Protein AF-A0A1X7UBJ4-F1 (afdb_monomer)

Sequence (99 aa):
RDSICINDVENSLKSCNKIYYLKQNEKEVRVNDYNPLLLKLWRANMDLQYIAERSISLTEYVTGYVTKAEKSHAQDLWDEVSSCDNIYSRLWKIGQKLL

Mean predicted aligned error: 11.08 Å

Solvent-accessible surface area (backbone atoms only — not comparable to full-atom values): 6297 Å² total; per-residue (Å²): 140,82,61,71,48,71,49,62,56,70,62,16,61,77,67,76,45,76,44,59,46,75,76,74,53,90,91,38,80,86,56,59,54,70,54,72,68,56,38,68,73,70,70,56,92,45,88,59,81,90,78,92,71,85,62,57,68,55,50,50,49,53,50,49,60,74,41,41,66,57,51,62,68,45,42,66,55,51,53,51,68,67,44,92,63,56,70,66,63,42,53,52,55,53,51,66,74,76,108

Foldseek 3Di:
DDDKAADDPVVCVVVVHARIDDDDDPVCPPAADDDPVVCVVVVDGDHDHDDPDPDPVVVCVVCCVVCVVVCVVCVVLVVLVVDPDDPVVSVVVNVVVVD

Radius of gyration: 20.54 Å; Cα contacts (8 Å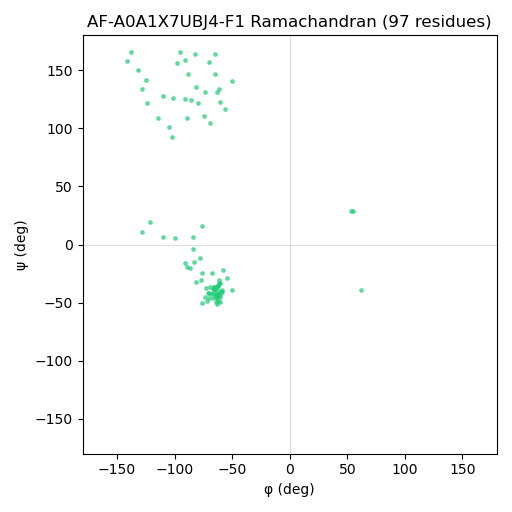, |Δi|>4): 57; chains: 1; bounding box: 53×33×40 Å

pLDDT: mean 79.81, std 7.19, range [53.84, 94.75]

Structure (mmCIF, N/CA/C/O backbone):
data_AF-A0A1X7UBJ4-F1
#
_entry.id   AF-A0A1X7UBJ4-F1
#
loop_
_atom_site.group_PDB
_atom_site.id
_atom_site.type_symbol
_atom_site.label_atom_id
_atom_site.label_alt_id
_atom_site.label_comp_id
_atom_site.label_asym_id
_atom_site.label_entity_i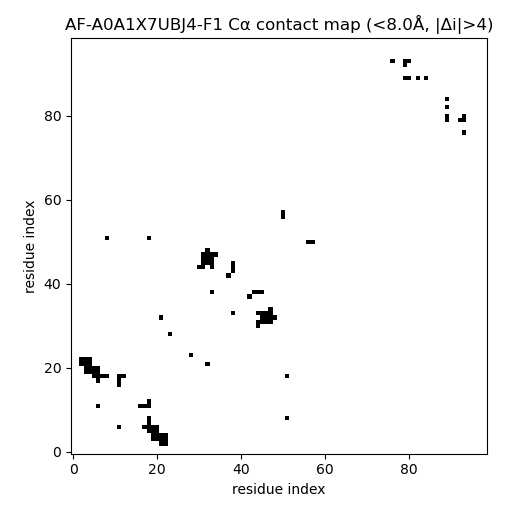d
_atom_site.label_seq_id
_atom_site.pdbx_PDB_ins_code
_atom_site.Cartn_x
_atom_site.Cartn_y
_atom_site.Cartn_z
_atom_site.occupancy
_atom_site.B_iso_or_equiv
_atom_site.auth_seq_id
_atom_site.auth_comp_id
_atom_site.auth_asym_id
_atom_site.auth_atom_id
_atom_site.pdbx_PDB_model_num
ATOM 1 N N . ARG A 1 1 ? -19.813 -0.329 16.170 1.00 53.84 1 ARG A N 1
ATOM 2 C CA . ARG A 1 1 ? -18.344 -0.150 16.013 1.00 53.84 1 ARG A CA 1
ATOM 3 C C . ARG A 1 1 ? -18.167 0.957 14.978 1.00 53.84 1 ARG A C 1
ATOM 5 O O . ARG A 1 1 ? -17.916 0.654 13.823 1.00 53.84 1 ARG A O 1
ATOM 12 N N . ASP A 1 2 ? -18.416 2.216 1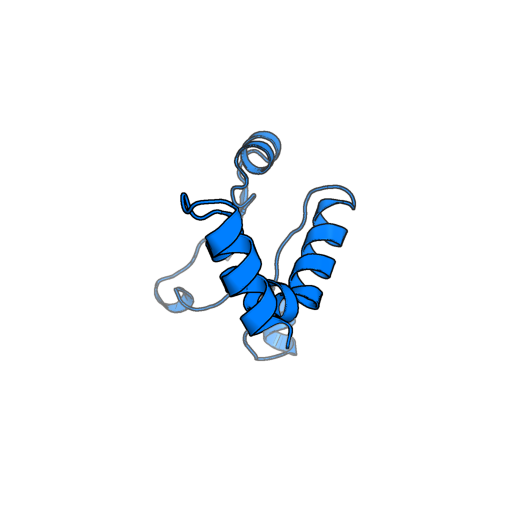5.350 1.00 55.09 2 ASP A N 1
ATOM 13 C CA . ASP A 1 2 ? -18.968 3.160 14.354 1.00 55.09 2 ASP A CA 1
ATOM 14 C C . ASP A 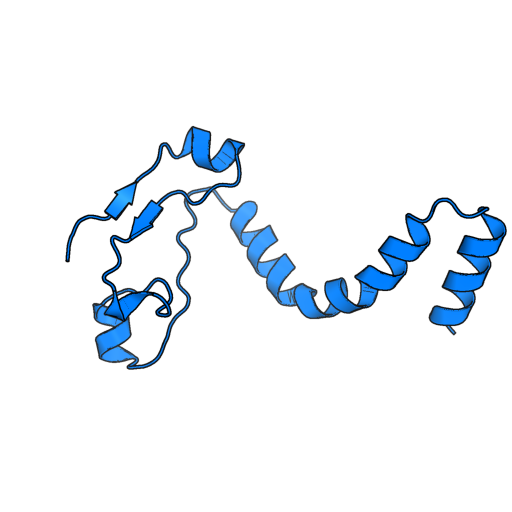1 2 ? -18.206 4.483 14.224 1.00 55.09 2 ASP A C 1
ATOM 16 O O . ASP A 1 2 ? -18.678 5.396 13.559 1.00 55.09 2 ASP A O 1
ATOM 20 N N . SER A 1 3 ? -17.018 4.614 14.817 1.00 66.06 3 SER A N 1
ATOM 21 C CA . SER A 1 3 ? -16.215 5.830 14.657 1.00 66.06 3 SER A CA 1
ATOM 22 C C . SER A 1 3 ? -15.088 5.598 13.651 1.00 66.06 3 SER A C 1
ATOM 24 O O . SER A 1 3 ? -14.012 5.120 14.020 1.00 66.06 3 SER A O 1
ATOM 26 N N . ILE A 1 4 ? -15.357 5.921 12.385 1.00 78.94 4 ILE A N 1
ATOM 27 C CA . ILE A 1 4 ? -14.317 6.185 11.386 1.00 78.94 4 ILE A CA 1
ATOM 28 C C . ILE A 1 4 ? -13.839 7.614 11.628 1.00 78.94 4 ILE A C 1
ATOM 30 O O . ILE A 1 4 ? -14.638 8.549 11.587 1.00 78.94 4 ILE A O 1
ATOM 34 N N . CYS A 1 5 ? -12.549 7.786 11.893 1.00 82.56 5 CYS A N 1
ATOM 35 C CA . CYS A 1 5 ? -11.947 9.109 11.983 1.00 82.56 5 CYS A CA 1
ATOM 36 C C . CYS A 1 5 ? -11.476 9.497 10.583 1.00 82.56 5 CYS A C 1
ATOM 38 O O . CYS A 1 5 ? -10.538 8.892 10.066 1.00 82.56 5 CYS A O 1
ATOM 40 N N . ILE A 1 6 ? -12.155 10.457 9.957 1.00 81.75 6 ILE A N 1
ATOM 41 C CA . ILE A 1 6 ? -11.779 10.982 8.642 1.00 81.75 6 ILE A CA 1
ATOM 42 C C . ILE A 1 6 ? -10.851 12.174 8.863 1.00 81.75 6 ILE A C 1
ATOM 44 O O . ILE A 1 6 ? -11.203 13.107 9.584 1.00 81.75 6 ILE A O 1
ATOM 48 N N . ASN A 1 7 ? -9.669 12.130 8.256 1.00 80.31 7 ASN A N 1
ATOM 49 C CA . ASN A 1 7 ? -8.766 13.273 8.208 1.00 80.31 7 ASN A CA 1
ATOM 50 C C . ASN A 1 7 ? -9.184 14.214 7.080 1.00 80.31 7 ASN A C 1
ATOM 52 O O . ASN A 1 7 ? -9.900 13.827 6.157 1.00 80.31 7 ASN A O 1
ATOM 56 N N . ASP A 1 8 ? -8.682 15.444 7.119 1.00 83.25 8 ASP A N 1
ATOM 57 C CA . ASP A 1 8 ? -8.805 16.352 5.985 1.00 83.25 8 ASP A CA 1
ATOM 58 C C . ASP A 1 8 ? -8.205 15.692 4.732 1.00 83.25 8 ASP A C 1
ATOM 60 O O . ASP A 1 8 ? -7.015 15.356 4.693 1.00 83.25 8 ASP A O 1
ATOM 64 N N . VAL A 1 9 ? -9.058 15.452 3.734 1.00 77.12 9 VAL A N 1
ATOM 65 C CA . VAL A 1 9 ? -8.712 14.711 2.518 1.00 77.12 9 VAL A CA 1
ATOM 66 C C . VAL A 1 9 ? -7.628 15.446 1.742 1.00 77.12 9 VAL A C 1
ATOM 68 O O . VAL A 1 9 ? -6.676 14.820 1.287 1.00 77.12 9 VAL A O 1
ATOM 71 N N . GLU A 1 10 ? -7.727 16.770 1.627 1.00 77.75 10 GLU A N 1
ATOM 72 C CA . GLU A 1 10 ? -6.799 17.565 0.827 1.00 77.75 10 GLU A CA 1
ATOM 73 C C . GLU A 1 10 ? -5.404 17.579 1.462 1.00 77.75 10 GLU A C 1
ATOM 75 O O . GLU A 1 10 ? -4.396 17.373 0.782 1.00 77.75 10 GLU A O 1
ATOM 80 N N . ASN A 1 11 ? -5.341 17.737 2.785 1.00 80.88 11 ASN A N 1
ATO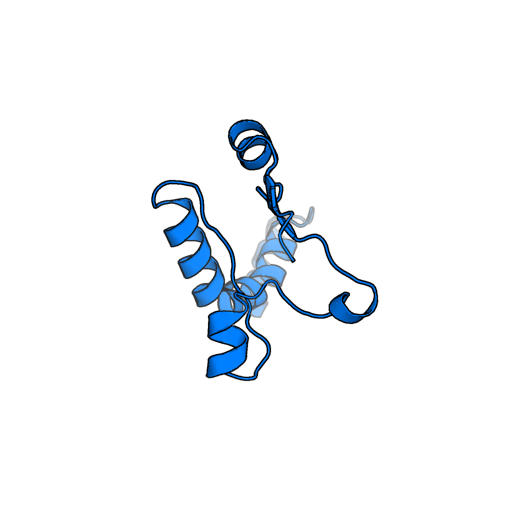M 81 C CA . ASN A 1 11 ? -4.077 17.686 3.519 1.00 80.88 11 ASN A CA 1
ATOM 82 C C . ASN A 1 11 ? -3.477 16.274 3.546 1.00 80.88 11 ASN A C 1
ATOM 84 O O . ASN A 1 11 ? -2.257 16.119 3.443 1.00 80.88 11 ASN A O 1
ATOM 88 N N . SER A 1 12 ? -4.314 15.240 3.644 1.00 78.62 12 SER A N 1
ATOM 89 C CA . SER A 1 12 ? -3.863 13.842 3.624 1.00 78.62 12 SER A CA 1
ATOM 90 C C . SER A 1 12 ? -3.277 13.465 2.267 1.00 78.62 12 SER A C 1
ATOM 92 O O . SER A 1 12 ? -2.212 12.856 2.218 1.00 78.62 12 SER A O 1
ATOM 94 N N . LEU A 1 13 ? -3.910 13.897 1.171 1.00 74.69 13 LEU A N 1
ATOM 95 C CA . LEU A 1 13 ? -3.404 13.686 -0.186 1.00 74.69 13 LEU A CA 1
ATOM 96 C C . LEU A 1 13 ? -2.074 14.419 -0.415 1.00 74.69 13 LEU A C 1
ATOM 98 O O . LEU A 1 13 ? -1.125 13.810 -0.896 1.00 74.69 13 LEU A O 1
ATOM 102 N N . LYS A 1 14 ? -1.955 15.687 0.010 1.00 78.56 14 LYS A N 1
ATOM 103 C CA . LYS A 1 14 ? -0.697 16.459 -0.100 1.00 78.56 14 LYS A CA 1
ATOM 104 C C . LYS A 1 14 ? 0.467 15.843 0.676 1.00 78.56 14 LYS A C 1
ATOM 106 O O . LYS A 1 14 ? 1.616 15.990 0.275 1.00 78.56 14 LYS A O 1
ATOM 111 N N . SER A 1 15 ? 0.178 15.198 1.802 1.00 79.00 15 SER A N 1
ATOM 112 C CA . SER A 1 15 ? 1.188 14.610 2.689 1.00 79.00 15 SER A CA 1
ATOM 113 C C . SER A 1 15 ? 1.368 13.101 2.505 1.00 79.00 15 SER A C 1
ATOM 115 O O . SER A 1 15 ? 2.113 12.489 3.267 1.00 79.00 15 SER A O 1
ATOM 117 N N . CYS A 1 16 ? 0.698 12.497 1.515 1.00 70.56 16 CYS A N 1
ATOM 118 C CA . CYS A 1 16 ? 0.670 11.047 1.289 1.00 70.56 16 CYS A CA 1
ATOM 119 C C . CYS A 1 16 ? 0.263 10.232 2.535 1.00 70.56 16 CYS A C 1
ATOM 121 O O . CYS A 1 16 ? 0.674 9.084 2.709 1.00 70.56 16 CYS A O 1
ATOM 123 N N . ASN A 1 17 ? -0.547 10.821 3.415 1.00 77.75 17 ASN A N 1
ATOM 124 C CA . ASN A 1 17 ? -1.023 10.196 4.642 1.00 77.75 17 ASN A CA 1
ATOM 125 C C . ASN A 1 17 ? -2.358 9.471 4.425 1.00 77.75 17 ASN A C 1
ATOM 127 O O . ASN A 1 17 ? -3.121 9.775 3.505 1.00 77.75 17 ASN A O 1
ATOM 131 N N . LYS A 1 18 ? -2.678 8.513 5.308 1.00 76.75 18 LYS A N 1
ATOM 132 C CA . LYS A 1 18 ? -3.982 7.834 5.282 1.00 76.75 18 LYS A CA 1
ATOM 133 C C . LYS A 1 18 ? -5.121 8.836 5.500 1.00 76.75 18 LYS A C 1
ATOM 135 O O . LYS A 1 18 ? -5.101 9.638 6.432 1.00 76.75 18 LYS A O 1
ATOM 140 N N . ILE A 1 19 ? -6.149 8.724 4.663 1.00 84.06 19 ILE A N 1
ATOM 141 C CA . ILE A 1 19 ? -7.322 9.615 4.645 1.00 84.06 19 ILE A CA 1
ATOM 142 C C . ILE A 1 19 ? -8.288 9.302 5.796 1.00 84.06 19 ILE A C 1
ATOM 144 O O . ILE A 1 19 ? -9.037 10.165 6.247 1.00 84.06 19 ILE A O 1
ATOM 148 N N . TYR A 1 20 ? -8.265 8.070 6.300 1.00 84.31 20 TYR A N 1
ATOM 149 C CA . TYR A 1 20 ? -9.087 7.651 7.424 1.00 84.31 20 TYR A CA 1
ATOM 150 C C . TYR A 1 20 ? -8.315 6.714 8.346 1.00 84.31 20 TYR A C 1
ATOM 152 O O . TYR A 1 20 ? -7.369 6.037 7.936 1.00 84.31 20 TYR A O 1
ATOM 160 N N . TYR A 1 21 ? -8.784 6.643 9.586 1.00 82.12 21 TYR A N 1
ATOM 161 C CA . TYR A 1 21 ? -8.367 5.649 10.559 1.00 82.12 21 TYR A CA 1
ATOM 162 C C . TYR A 1 21 ? -9.594 4.965 11.154 1.00 82.12 21 TYR A C 1
ATOM 164 O O . TYR A 1 21 ? -10.568 5.613 11.549 1.00 82.12 21 TYR A O 1
ATOM 172 N N . LEU A 1 22 ? -9.539 3.635 11.225 1.00 80.38 22 LEU A N 1
ATOM 173 C CA . LEU A 1 22 ? -10.509 2.853 11.977 1.00 80.38 22 LEU A CA 1
ATOM 174 C C . LEU A 1 22 ? -10.115 2.862 13.450 1.00 80.38 22 LEU A C 1
ATOM 176 O O . LEU A 1 22 ? -8.952 2.656 13.799 1.00 80.38 22 LEU A O 1
ATOM 180 N N . LYS A 1 23 ? -11.091 3.066 14.334 1.00 82.25 23 LYS A N 1
ATOM 181 C CA . LYS A 1 23 ? -10.872 2.890 15.769 1.00 82.25 23 LYS A CA 1
ATOM 182 C C . LYS A 1 23 ? -10.676 1.402 16.073 1.00 82.25 23 LYS A C 1
ATOM 184 O O . LYS A 1 23 ? -11.644 0.643 16.070 1.00 82.25 23 LYS A O 1
ATOM 189 N N . GLN A 1 24 ? -9.431 1.005 16.327 1.00 80.12 24 GLN A N 1
ATOM 190 C CA . GLN A 1 24 ? -9.060 -0.375 16.644 1.00 80.12 24 GLN A CA 1
ATOM 191 C C . GLN A 1 24 ? -9.144 -0.650 18.150 1.00 80.12 24 GLN A C 1
ATOM 193 O O . GLN A 1 24 ? -8.874 0.224 18.974 1.00 80.12 24 GLN A O 1
ATOM 198 N N . ASN A 1 25 ? -9.502 -1.884 18.506 1.00 83.12 25 ASN A N 1
ATOM 199 C CA . ASN A 1 25 ? -9.380 -2.400 19.872 1.00 83.12 25 ASN A CA 1
ATOM 200 C C . ASN A 1 25 ? -8.065 -3.178 20.040 1.00 83.12 25 ASN A C 1
ATOM 202 O O . ASN A 1 25 ? -7.477 -3.616 19.056 1.00 83.12 25 ASN A O 1
ATOM 206 N N . GLU A 1 26 ? -7.650 -3.463 21.278 1.00 84.81 26 GLU A N 1
ATOM 207 C CA . GLU A 1 26 ? -6.422 -4.236 21.571 1.00 84.81 26 GLU A CA 1
ATOM 208 C C . GLU A 1 26 ? -6.374 -5.607 20.871 1.00 84.81 26 GLU A C 1
ATOM 210 O O . GLU A 1 26 ? -5.311 -6.115 20.524 1.00 84.81 26 GLU A O 1
ATOM 215 N N . LYS A 1 27 ? -7.543 -6.198 20.607 1.00 83.19 27 LYS A N 1
ATOM 216 C CA . LYS A 1 27 ? -7.680 -7.481 19.902 1.00 83.19 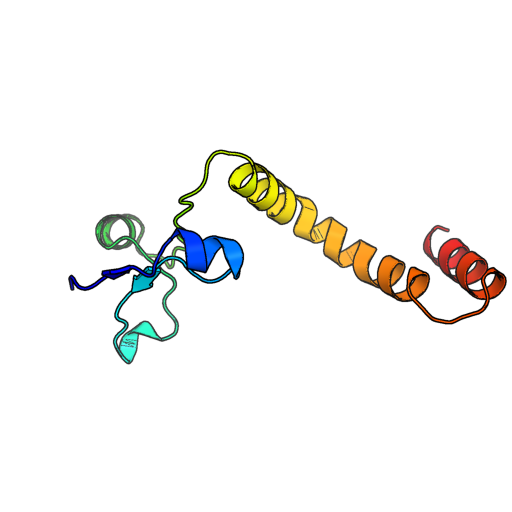27 LYS A CA 1
ATOM 217 C C . LYS A 1 27 ? -7.511 -7.372 18.380 1.00 83.19 27 LYS A C 1
ATOM 219 O O . LYS A 1 27 ? -7.419 -8.395 17.713 1.00 83.19 27 LYS A O 1
ATOM 224 N N . GLU A 1 28 ? -7.504 -6.160 17.828 1.00 78.56 28 GLU A N 1
ATOM 225 C CA . GLU A 1 28 ? -7.527 -5.877 16.385 1.00 78.56 28 GLU A CA 1
ATOM 226 C C . GLU A 1 28 ? -6.200 -5.304 15.863 1.00 78.56 28 GLU A C 1
ATOM 228 O O . GLU A 1 28 ? -6.096 -4.992 14.686 1.00 78.56 28 GLU A O 1
ATOM 233 N N . VAL A 1 29 ? -5.155 -5.250 16.698 1.00 80.19 29 VAL A N 1
ATOM 234 C CA . VAL A 1 29 ? -3.836 -4.659 16.375 1.00 80.19 29 VAL A CA 1
ATOM 235 C C . VAL A 1 29 ? -3.153 -5.294 15.150 1.00 80.19 29 VAL A C 1
ATOM 237 O O . VAL A 1 29 ? -2.286 -4.682 14.534 1.00 80.19 29 VAL A O 1
ATOM 240 N N . ARG A 1 30 ? -3.520 -6.529 14.784 1.00 81.81 30 ARG A N 1
ATOM 241 C CA . ARG A 1 30 ? -2.975 -7.259 13.621 1.00 81.81 30 ARG A CA 1
ATOM 242 C C . ARG A 1 30 ? -4.041 -7.674 12.607 1.00 81.81 30 ARG A C 1
ATOM 244 O O . ARG A 1 30 ? -3.825 -8.606 11.838 1.00 81.81 30 ARG A O 1
ATOM 251 N N . VAL A 1 31 ? -5.204 -7.031 12.648 1.00 82.00 31 VAL A N 1
ATOM 252 C CA . VAL A 1 31 ? -6.273 -7.255 11.675 1.00 82.00 31 VAL A CA 1
ATOM 253 C C . VAL A 1 31 ? -6.237 -6.099 10.684 1.00 82.00 31 VAL A C 1
ATOM 255 O O . VAL A 1 31 ? -6.244 -4.939 11.094 1.00 82.00 31 VAL A O 1
ATOM 258 N N . ASN A 1 32 ? -6.164 -6.418 9.392 1.00 86.88 32 ASN A N 1
ATOM 259 C CA . ASN A 1 32 ? -6.188 -5.405 8.338 1.00 86.88 32 ASN A CA 1
ATOM 260 C C . ASN A 1 32 ? -7.539 -4.684 8.318 1.00 86.88 32 ASN A C 1
ATOM 262 O O . ASN A 1 32 ? -8.518 -5.176 8.873 1.00 86.88 32 ASN A O 1
ATOM 266 N N . ASP A 1 33 ? -7.612 -3.534 7.652 1.00 84.06 33 ASP A N 1
ATOM 267 C CA . ASP A 1 33 ? -8.877 -2.820 7.500 1.00 84.06 33 ASP A CA 1
ATOM 268 C C . ASP A 1 33 ? -9.885 -3.711 6.745 1.00 84.06 33 ASP A C 1
ATOM 270 O O . ASP A 1 33 ? -9.629 -4.169 5.631 1.00 84.06 33 ASP A O 1
ATOM 274 N N . TYR A 1 34 ? -11.041 -3.980 7.364 1.00 84.38 34 TYR A N 1
ATOM 275 C CA . TYR A 1 34 ? -12.053 -4.888 6.822 1.00 84.38 34 TYR A CA 1
ATOM 276 C C . TYR A 1 34 ? -13.455 -4.285 6.862 1.00 84.38 34 TYR A C 1
ATOM 278 O O . TYR A 1 34 ? -13.827 -3.534 7.763 1.00 84.38 34 TYR A O 1
ATOM 286 N N . ASN A 1 35 ? -14.284 -4.695 5.905 1.00 84.31 35 ASN A N 1
ATOM 287 C CA . ASN A 1 35 ? -15.721 -4.478 5.970 1.00 84.31 35 ASN A CA 1
ATOM 288 C C . ASN A 1 35 ? -16.351 -5.632 6.776 1.00 84.31 35 ASN A C 1
ATOM 290 O O . ASN A 1 35 ? -16.161 -6.793 6.404 1.00 84.31 35 ASN A O 1
ATOM 294 N N . PRO A 1 36 ? -17.111 -5.365 7.854 1.00 83.69 36 PRO A N 1
ATOM 295 C CA . PRO A 1 36 ? -17.660 -6.410 8.720 1.00 83.69 36 PRO A CA 1
ATOM 296 C C . PRO A 1 36 ? -18.617 -7.368 7.997 1.00 83.69 36 PRO A C 1
ATOM 298 O O . PRO A 1 36 ? -18.675 -8.546 8.349 1.00 83.69 36 PRO A O 1
ATOM 301 N N . LEU A 1 37 ? -19.339 -6.902 6.971 1.00 88.69 37 LEU A N 1
ATOM 302 C CA . LEU A 1 37 ? -20.210 -7.756 6.158 1.00 88.69 37 LEU A CA 1
ATOM 303 C C . LEU A 1 37 ? -19.386 -8.713 5.297 1.00 88.69 37 LEU A C 1
ATOM 305 O O . LEU A 1 37 ? -19.652 -9.915 5.284 1.00 88.69 37 LEU A O 1
ATOM 309 N N . LEU A 1 38 ? -18.351 -8.191 4.635 1.00 89.19 38 LEU A N 1
ATOM 310 C CA . LEU A 1 38 ? -17.439 -9.005 3.836 1.00 89.19 38 LEU A CA 1
ATOM 311 C C . LEU A 1 38 ? -16.666 -9.988 4.717 1.00 89.19 38 LEU A C 1
ATOM 313 O O . LEU A 1 38 ? -16.528 -11.143 4.340 1.00 89.19 38 LEU A O 1
ATOM 317 N N . LEU A 1 39 ? -16.242 -9.588 5.920 1.00 88.44 39 LEU A N 1
ATOM 318 C CA . LEU A 1 39 ? -15.540 -10.483 6.841 1.00 88.44 39 LEU A CA 1
ATOM 319 C C . LEU A 1 39 ? -16.456 -11.624 7.296 1.00 88.44 39 LEU A C 1
ATOM 321 O O . LEU A 1 39 ? -16.015 -12.767 7.393 1.00 88.44 39 LEU A O 1
ATOM 325 N N . LYS A 1 40 ? -17.743 -11.340 7.533 1.00 90.69 40 LYS A N 1
ATOM 326 C CA . LYS A 1 40 ? -18.735 -12.361 7.897 1.00 90.69 40 LYS A CA 1
ATOM 327 C C . LYS A 1 40 ? -18.980 -13.364 6.764 1.00 90.69 40 LYS A C 1
ATOM 329 O O . LYS A 1 40 ? -19.188 -14.545 7.048 1.00 90.69 40 LYS A O 1
ATOM 334 N N . LEU A 1 41 ? -18.960 -12.894 5.516 1.00 94.75 41 LEU A N 1
ATOM 335 C CA . LEU A 1 41 ? -19.143 -13.720 4.323 1.00 94.75 41 LEU A CA 1
ATOM 336 C C . LEU A 1 41 ? -17.884 -14.537 3.986 1.00 94.75 41 LEU A C 1
ATOM 338 O O . LEU A 1 41 ? -17.972 -15.747 3.814 1.00 94.75 41 LEU A O 1
ATOM 342 N N . TRP A 1 42 ? -16.726 -13.878 3.922 1.00 92.88 42 TRP A N 1
ATOM 343 C CA . TRP A 1 42 ? -15.445 -14.433 3.474 1.00 92.88 42 TRP A CA 1
ATOM 344 C C . TRP A 1 42 ? -14.712 -15.230 4.561 1.00 92.88 42 TRP A C 1
ATOM 346 O O . TRP A 1 42 ? -14.033 -16.207 4.265 1.00 92.88 42 TRP A O 1
ATOM 356 N N . ARG A 1 43 ? -14.864 -14.834 5.833 1.00 90.69 43 ARG A N 1
ATOM 357 C CA . ARG A 1 43 ? -14.241 -15.459 7.018 1.00 90.69 43 ARG A CA 1
ATOM 358 C C . ARG A 1 43 ? -12.712 -15.590 6.965 1.00 90.69 43 ARG A C 1
ATOM 360 O O . ARG A 1 43 ? -12.150 -16.467 7.615 1.00 90.69 43 ARG A O 1
ATOM 367 N N . ALA A 1 44 ? -12.034 -14.694 6.256 1.00 88.62 44 ALA A N 1
ATOM 368 C CA . ALA A 1 44 ? -10.576 -14.590 6.275 1.00 88.62 44 ALA A CA 1
ATOM 369 C C . ALA A 1 44 ? -10.123 -13.124 6.323 1.00 88.62 44 ALA A C 1
ATOM 371 O O . ALA A 1 44 ? -10.922 -12.216 6.089 1.00 88.62 44 ALA A O 1
ATOM 372 N N . ASN A 1 45 ? -8.845 -12.902 6.644 1.00 86.62 45 ASN A N 1
ATOM 373 C CA . ASN A 1 45 ? -8.250 -11.567 6.674 1.00 86.62 45 ASN A CA 1
ATOM 374 C C . ASN A 1 45 ? -8.279 -10.953 5.266 1.00 86.62 45 ASN A C 1
ATOM 376 O O . ASN A 1 45 ? -7.894 -11.608 4.298 1.00 86.62 45 ASN A O 1
ATOM 380 N N . MET A 1 46 ? -8.743 -9.713 5.157 1.00 86.81 46 MET A N 1
ATOM 381 C CA . MET A 1 46 ? -8.855 -8.988 3.892 1.00 86.81 46 MET A CA 1
ATOM 382 C C . MET A 1 46 ? -8.107 -7.674 4.019 1.00 86.81 46 MET A C 1
ATOM 384 O O . MET A 1 46 ? -8.160 -7.048 5.071 1.00 86.81 46 MET A O 1
ATOM 388 N N . ASP A 1 47 ? -7.432 -7.265 2.954 1.00 84.12 47 ASP A N 1
ATOM 389 C CA . ASP A 1 47 ? -6.758 -5.974 2.876 1.00 84.12 47 ASP A CA 1
ATOM 390 C C . ASP A 1 47 ? -7.590 -5.040 1.992 1.00 84.12 47 ASP A C 1
ATOM 392 O O . ASP A 1 47 ? -7.629 -5.204 0.771 1.00 84.12 47 ASP A O 1
ATOM 396 N N . LEU A 1 48 ? -8.350 -4.133 2.612 1.00 81.81 48 LEU A N 1
ATOM 397 C CA . LEU A 1 48 ? -9.186 -3.163 1.907 1.00 81.81 48 LEU A CA 1
ATOM 398 C C . LEU A 1 48 ? -8.607 -1.760 2.073 1.00 81.81 48 LEU A C 1
ATOM 400 O O . LEU A 1 48 ? -8.407 -1.292 3.191 1.00 81.81 48 LEU A O 1
ATOM 404 N N . GLN A 1 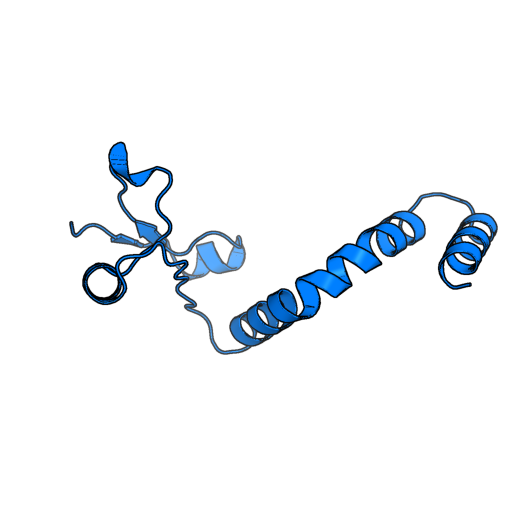49 ? -8.416 -1.058 0.957 1.00 78.69 49 GLN A N 1
ATOM 405 C CA . GLN A 1 49 ? -7.915 0.311 0.946 1.00 78.69 49 GLN A CA 1
ATOM 406 C C . GLN A 1 49 ? -8.895 1.226 0.210 1.00 78.69 49 GLN A C 1
ATOM 408 O O . GLN A 1 49 ? -9.214 1.009 -0.958 1.00 78.69 49 GLN A O 1
ATOM 413 N N . TYR A 1 50 ? -9.387 2.259 0.898 1.00 76.44 50 TYR A N 1
ATOM 414 C CA . TYR A 1 50 ? -10.203 3.297 0.267 1.00 76.44 50 TYR A CA 1
ATOM 415 C C . TYR A 1 50 ? -9.332 4.217 -0.594 1.00 76.44 50 TYR A C 1
ATOM 417 O O . TYR A 1 50 ? -8.309 4.725 -0.131 1.00 76.44 50 TYR A O 1
ATOM 425 N N . ILE A 1 51 ? -9.767 4.463 -1.829 1.00 74.81 51 ILE A N 1
ATOM 426 C CA . ILE A 1 51 ? -9.110 5.364 -2.779 1.00 74.81 51 ILE A CA 1
ATOM 427 C C . ILE A 1 51 ? -10.067 6.531 -3.028 1.00 74.81 51 ILE A C 1
ATOM 429 O O . ILE A 1 51 ? -11.120 6.353 -3.634 1.00 74.81 51 ILE A O 1
ATOM 433 N N . ALA A 1 52 ? -9.721 7.713 -2.512 1.00 67.25 52 ALA A N 1
ATOM 434 C CA . ALA A 1 52 ? -10.581 8.898 -2.576 1.00 67.25 52 ALA A CA 1
ATOM 435 C C . ALA A 1 52 ? -10.413 9.725 -3.866 1.00 67.25 52 ALA A C 1
ATOM 437 O O . ALA A 1 52 ? -11.284 10.527 -4.195 1.00 67.25 52 ALA A O 1
ATOM 438 N N . GLU A 1 53 ? -9.290 9.578 -4.574 1.00 70.94 53 GLU A N 1
ATOM 439 C CA . GLU A 1 53 ? -8.914 10.429 -5.711 1.00 70.94 53 GLU A CA 1
ATOM 440 C C . GLU A 1 53 ? -9.262 9.798 -7.075 1.00 70.94 53 GLU A C 1
ATOM 442 O O . GLU A 1 53 ? -9.381 8.580 -7.219 1.00 70.94 53 GLU A O 1
ATOM 447 N N . ARG A 1 54 ? -9.434 10.635 -8.110 1.00 66.44 54 ARG A N 1
ATOM 448 C CA . ARG A 1 54 ? -9.786 10.202 -9.470 1.00 66.44 54 ARG A CA 1
ATOM 449 C C . ARG A 1 54 ? -8.604 9.552 -10.214 1.00 66.44 54 ARG A C 1
ATOM 451 O O . ARG A 1 54 ? -7.710 10.227 -10.711 1.00 66.44 54 ARG A O 1
ATOM 458 N N . SER A 1 55 ? -8.719 8.241 -10.433 1.00 63.50 55 SER A N 1
ATOM 459 C CA . SER A 1 55 ? -8.132 7.393 -11.499 1.00 63.50 55 SER A CA 1
ATOM 460 C C . SER A 1 55 ? -6.606 7.242 -11.642 1.00 63.50 55 SER A C 1
ATOM 462 O O . SER A 1 55 ? -6.163 6.123 -11.911 1.00 63.50 55 SER A O 1
ATOM 464 N N . ILE A 1 56 ? -5.791 8.286 -11.460 1.00 67.50 56 ILE A N 1
ATOM 465 C CA . ILE A 1 56 ? -4.329 8.178 -11.647 1.00 67.50 56 ILE A CA 1
ATOM 466 C C . ILE A 1 56 ? -3.704 7.366 -10.516 1.00 67.50 56 ILE A C 1
ATOM 468 O O . ILE A 1 56 ? -3.029 6.376 -10.783 1.00 67.50 56 ILE A O 1
ATOM 472 N N . SER A 1 57 ? -4.038 7.690 -9.267 1.00 69.56 57 SER A N 1
ATOM 473 C CA . SER A 1 57 ? -3.554 6.960 -8.092 1.00 69.56 57 SER A CA 1
ATOM 474 C C . SER A 1 57 ? -3.980 5.488 -8.086 1.00 69.56 57 SER A C 1
ATOM 476 O O . SER A 1 57 ? -3.215 4.628 -7.660 1.00 69.56 57 SER A O 1
ATOM 478 N N . LEU A 1 58 ? -5.159 5.159 -8.629 1.00 77.06 58 LEU A N 1
ATOM 479 C CA . LEU A 1 58 ? -5.581 3.767 -8.817 1.00 77.06 58 LEU A CA 1
ATOM 480 C C . LEU A 1 58 ? -4.704 3.050 -9.849 1.00 77.06 58 LEU A C 1
ATOM 482 O O . LEU A 1 58 ? -4.268 1.926 -9.612 1.00 77.06 58 LEU A O 1
ATOM 486 N N . THR A 1 59 ? -4.442 3.693 -10.987 1.00 81.69 59 THR A N 1
ATOM 487 C CA . THR A 1 59 ? -3.616 3.112 -12.052 1.00 81.69 59 THR A CA 1
ATOM 488 C C . THR A 1 59 ? -2.184 2.909 -11.569 1.00 81.69 59 THR A C 1
ATOM 490 O O . THR A 1 59 ? -1.614 1.842 -11.786 1.00 81.69 59 THR A O 1
ATOM 493 N N . GLU A 1 60 ? -1.619 3.879 -10.851 1.00 79.44 60 GLU A N 1
ATOM 494 C CA . GLU A 1 60 ? -0.302 3.774 -10.219 1.00 79.44 60 GLU A CA 1
ATOM 495 C C . GLU A 1 60 ? -0.255 2.675 -9.160 1.00 79.44 60 GLU A C 1
ATOM 497 O O . GLU A 1 60 ? 0.704 1.906 -9.127 1.00 79.44 60 GLU A O 1
ATOM 502 N N . TYR A 1 61 ? -1.292 2.556 -8.328 1.00 79.00 61 TYR A N 1
ATOM 503 C CA . TYR A 1 61 ? -1.380 1.509 -7.316 1.00 79.00 61 TYR A CA 1
ATOM 504 C C . TYR A 1 61 ? -1.429 0.119 -7.953 1.00 79.00 61 TYR A C 1
ATOM 506 O O . TYR A 1 61 ? -0.622 -0.746 -7.614 1.00 79.00 61 TYR A O 1
ATOM 514 N N . VAL A 1 62 ? -2.332 -0.085 -8.918 1.00 84.12 62 VAL A N 1
ATOM 515 C CA . VAL A 1 62 ? -2.473 -1.358 -9.637 1.00 84.12 62 VAL A CA 1
ATOM 516 C C . VAL A 1 62 ? -1.175 -1.698 -10.362 1.00 84.12 62 VAL A C 1
ATOM 518 O O . VAL A 1 62 ? -0.642 -2.792 -10.187 1.00 84.12 62 VAL A O 1
ATOM 521 N N . THR A 1 63 ? -0.620 -0.747 -11.115 1.00 87.00 63 THR A N 1
ATOM 522 C CA . THR A 1 63 ? 0.637 -0.946 -11.848 1.00 87.00 63 THR A CA 1
ATOM 523 C C . THR A 1 63 ? 1.782 -1.230 -10.885 1.00 87.00 63 THR A C 1
ATOM 525 O O . THR A 1 63 ? 2.555 -2.153 -11.106 1.00 87.00 63 THR A O 1
ATOM 528 N N . GLY A 1 64 ? 1.883 -0.495 -9.778 1.00 83.62 64 GLY A N 1
ATOM 529 C CA . GLY A 1 64 ? 2.897 -0.700 -8.749 1.00 83.62 64 GLY A CA 1
ATOM 530 C C . GLY A 1 64 ? 2.805 -2.065 -8.075 1.00 83.62 64 GLY A C 1
ATOM 531 O O . GLY A 1 64 ? 3.839 -2.649 -7.767 1.00 83.62 64 GLY A O 1
ATOM 532 N N . TYR A 1 65 ? 1.595 -2.592 -7.883 1.00 84.25 65 TYR A N 1
ATOM 533 C CA . TYR A 1 65 ? 1.391 -3.920 -7.311 1.00 84.25 65 TYR A CA 1
ATOM 534 C C . TYR A 1 65 ? 1.755 -5.029 -8.302 1.00 84.25 65 TYR A C 1
ATOM 536 O O . TYR A 1 65 ? 2.472 -5.961 -7.943 1.00 84.25 65 TYR A O 1
ATOM 544 N N . VAL A 1 66 ? 1.313 -4.905 -9.557 1.00 88.00 66 VAL A N 1
ATOM 545 C CA . VAL A 1 66 ? 1.635 -5.854 -10.636 1.00 88.00 66 VAL A CA 1
ATOM 546 C C . VAL A 1 66 ? 3.144 -5.887 -10.896 1.00 88.00 66 VAL A C 1
ATOM 548 O O . VAL A 1 66 ? 3.739 -6.958 -10.953 1.00 88.00 66 VAL A O 1
ATOM 551 N N . THR A 1 67 ? 3.781 -4.717 -10.955 1.00 87.19 67 THR A N 1
ATOM 552 C CA . THR A 1 67 ? 5.230 -4.567 -11.190 1.00 87.19 67 THR A CA 1
ATOM 553 C C . THR A 1 67 ? 6.066 -4.704 -9.914 1.00 87.19 67 THR A C 1
ATOM 555 O O . THR A 1 67 ? 7.275 -4.486 -9.940 1.00 87.19 67 THR A O 1
ATOM 558 N N . LYS A 1 68 ? 5.473 -5.067 -8.766 1.00 84.25 68 LYS A N 1
ATOM 559 C CA . LYS A 1 68 ? 6.186 -5.120 -7.476 1.00 84.25 68 LYS A CA 1
ATOM 560 C C . LYS A 1 68 ? 7.372 -6.085 -7.506 1.00 84.25 68 LYS A C 1
ATOM 562 O O . LYS A 1 68 ? 8.429 -5.769 -6.963 1.00 84.25 68 LYS A O 1
ATOM 567 N N . ALA A 1 69 ? 7.197 -7.240 -8.149 1.00 80.25 69 ALA A N 1
ATOM 568 C CA . ALA A 1 69 ? 8.265 -8.220 -8.324 1.00 80.25 69 ALA A CA 1
ATOM 569 C C . ALA A 1 69 ? 9.417 -7.639 -9.164 1.00 80.25 69 ALA A C 1
ATOM 571 O O . ALA A 1 69 ? 10.574 -7.700 -8.756 1.00 80.25 69 ALA A O 1
ATOM 572 N N . GLU A 1 70 ? 9.093 -6.976 -10.273 1.00 79.69 70 GLU A N 1
ATOM 573 C CA . GLU A 1 70 ? 10.065 -6.356 -11.181 1.00 79.69 70 GLU A CA 1
ATOM 574 C C . GLU A 1 70 ? 10.830 -5.211 -10.509 1.00 79.69 70 GLU A C 1
ATOM 576 O O . GLU A 1 70 ? 12.056 -5.156 -10.585 1.00 79.69 70 GLU A O 1
ATOM 581 N N . LYS A 1 71 ? 10.128 -4.334 -9.776 1.00 70.00 71 LYS A N 1
ATOM 582 C CA . LYS A 1 71 ? 10.753 -3.260 -8.991 1.00 70.00 71 LYS A CA 1
ATOM 583 C C . LYS A 1 71 ? 11.725 -3.810 -7.954 1.00 70.00 71 LYS A C 1
ATOM 585 O O . LYS A 1 71 ? 12.803 -3.252 -7.799 1.00 70.00 71 LYS A O 1
ATOM 590 N N . SER A 1 72 ? 11.378 -4.910 -7.280 1.00 70.12 72 SER A N 1
ATOM 591 C CA . SER A 1 72 ? 12.277 -5.530 -6.300 1.00 70.12 72 SER A CA 1
ATOM 592 C C . SER A 1 72 ? 13.567 -6.052 -6.935 1.00 70.12 72 SER A C 1
ATOM 594 O O . SER A 1 72 ? 14.630 -5.920 -6.342 1.00 70.12 72 SER A O 1
ATOM 596 N N . HIS A 1 73 ? 13.495 -6.577 -8.160 1.00 66.44 73 HIS A N 1
ATOM 597 C CA . HIS A 1 73 ? 14.666 -7.064 -8.892 1.00 66.44 73 HIS A CA 1
ATOM 598 C C . HIS A 1 73 ? 15.501 -5.930 -9.494 1.00 66.44 73 HIS A 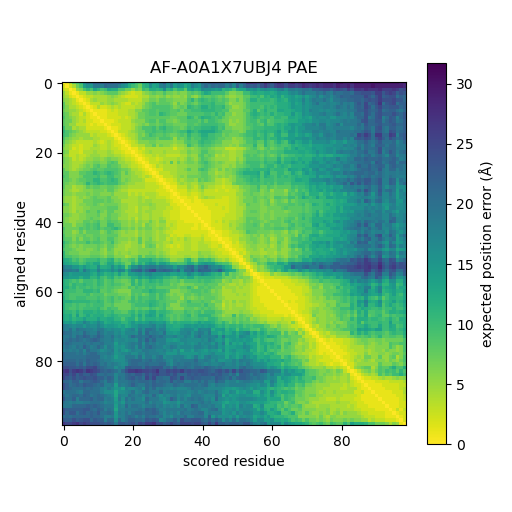C 1
ATOM 600 O O . HIS A 1 73 ? 16.717 -6.048 -9.611 1.00 66.44 73 HIS A O 1
ATOM 606 N N . ALA A 1 74 ? 14.862 -4.816 -9.852 1.00 72.88 74 ALA A N 1
ATOM 607 C CA . ALA A 1 74 ? 15.545 -3.644 -10.382 1.00 72.88 74 ALA A CA 1
ATOM 608 C C . ALA A 1 74 ? 16.133 -2.735 -9.290 1.00 72.88 74 ALA A C 1
ATOM 610 O O . ALA A 1 74 ? 16.957 -1.883 -9.612 1.00 72.88 74 ALA A O 1
ATOM 611 N N . GLN A 1 75 ? 15.738 -2.885 -8.020 1.00 77.62 75 GLN A N 1
ATOM 612 C CA . GLN A 1 75 ? 16.175 -1.995 -6.939 1.00 77.62 75 GLN A CA 1
ATOM 613 C C . GLN A 1 75 ? 17.695 -2.021 -6.753 1.00 77.62 75 GLN A C 1
ATOM 615 O O . GLN A 1 75 ? 18.318 -0.966 -6.726 1.00 77.62 75 GLN A O 1
ATOM 620 N N . ASP A 1 76 ? 18.301 -3.209 -6.758 1.00 76.12 76 ASP A N 1
ATOM 621 C CA . ASP A 1 76 ? 19.756 -3.360 -6.645 1.00 76.12 76 ASP A CA 1
ATOM 622 C C . ASP A 1 76 ? 20.500 -2.690 -7.811 1.00 76.12 76 ASP A C 1
ATOM 624 O O . ASP A 1 76 ? 21.599 -2.167 -7.638 1.00 76.12 76 ASP A O 1
ATOM 628 N N . LEU A 1 77 ? 19.906 -2.699 -9.011 1.00 76.75 77 LEU A N 1
ATOM 629 C CA . LEU A 1 77 ? 20.449 -1.996 -10.175 1.00 76.75 77 LEU A CA 1
ATOM 630 C C . LEU A 1 77 ? 20.315 -0.480 -10.011 1.00 76.75 77 LEU A C 1
ATOM 632 O O . LEU A 1 77 ? 21.250 0.251 -10.328 1.00 76.75 77 LEU A O 1
ATOM 636 N N . TRP A 1 78 ? 19.182 0.004 -9.498 1.00 80.81 78 TRP A N 1
ATOM 637 C CA . TRP A 1 78 ? 18.964 1.430 -9.251 1.00 80.81 78 TRP A CA 1
ATOM 638 C C . TRP A 1 78 ? 19.862 1.985 -8.150 1.00 80.81 78 TRP A C 1
ATOM 640 O O . TRP A 1 78 ? 20.372 3.096 -8.299 1.00 80.81 78 TRP A O 1
ATOM 650 N N . ASP A 1 79 ? 20.110 1.222 -7.091 1.00 81.69 79 ASP A N 1
ATOM 651 C CA . ASP A 1 79 ? 21.011 1.605 -6.003 1.00 81.69 79 ASP A CA 1
ATOM 652 C C . ASP A 1 79 ? 22.462 1.695 -6.504 1.00 81.69 79 ASP A C 1
ATOM 654 O O . ASP A 1 79 ? 23.200 2.625 -6.175 1.00 81.69 79 ASP A O 1
ATOM 658 N N . GLU A 1 80 ? 22.856 0.787 -7.396 1.00 76.75 80 GLU A N 1
ATOM 659 C CA . GLU A 1 80 ? 24.181 0.770 -8.017 1.00 76.75 80 GLU A CA 1
ATOM 660 C C . GLU A 1 80 ? 24.348 1.890 -9.058 1.00 76.75 80 GLU A C 1
ATOM 662 O O . GLU A 1 80 ? 25.391 2.552 -9.114 1.00 76.75 80 GLU A O 1
ATOM 667 N N . VAL A 1 81 ? 23.290 2.194 -9.820 1.00 78.56 81 VAL A N 1
ATOM 668 C CA . VAL A 1 81 ? 23.205 3.389 -10.674 1.00 78.56 81 VAL A CA 1
ATOM 669 C C . VAL A 1 81 ? 23.255 4.660 -9.827 1.00 78.56 81 VAL A C 1
ATOM 671 O O . VAL A 1 81 ? 23.872 5.625 -10.260 1.00 78.56 81 VAL A O 1
ATOM 674 N N . SER A 1 82 ? 22.666 4.683 -8.638 1.00 78.19 82 SER A N 1
ATOM 675 C CA . SER A 1 82 ? 22.634 5.870 -7.771 1.00 78.19 82 SER A CA 1
ATOM 676 C C . SER A 1 82 ? 23.893 6.027 -6.912 1.00 78.19 82 SER A C 1
ATOM 678 O O . SER A 1 82 ? 24.034 7.024 -6.205 1.00 78.19 82 SER A O 1
ATOM 680 N N . SER A 1 83 ? 24.825 5.070 -6.978 1.00 80.12 83 SER A N 1
ATOM 681 C CA . SER A 1 83 ? 26.084 5.117 -6.237 1.00 80.12 83 SER A CA 1
ATOM 682 C C . SER A 1 83 ? 26.985 6.276 -6.689 1.00 80.12 83 SER A C 1
ATOM 684 O O . SER A 1 83 ? 27.041 6.631 -7.869 1.00 80.12 83 SER A O 1
ATOM 686 N N . CYS A 1 84 ? 27.747 6.844 -5.748 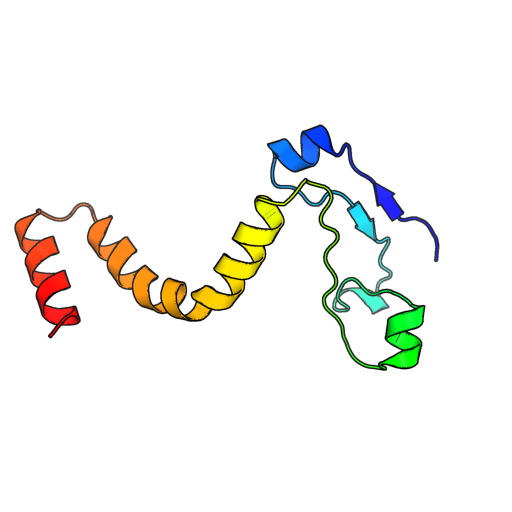1.00 73.12 84 CYS A N 1
ATOM 687 C CA . CYS A 1 84 ? 28.714 7.922 -6.003 1.00 73.12 84 CYS A CA 1
ATOM 688 C C . CYS A 1 84 ? 30.019 7.441 -6.674 1.00 73.12 84 CYS A C 1
ATOM 690 O O . CYS A 1 84 ? 31.021 8.157 -6.662 1.00 73.12 84 CYS A O 1
ATOM 692 N N . ASP A 1 85 ? 30.026 6.234 -7.239 1.00 77.56 85 ASP A N 1
ATOM 693 C CA . ASP A 1 85 ? 31.178 5.673 -7.933 1.00 77.56 85 ASP A CA 1
ATOM 694 C C . ASP A 1 85 ? 31.433 6.397 -9.267 1.00 77.56 85 ASP A C 1
ATOM 696 O O . ASP A 1 85 ? 30.541 6.964 -9.908 1.00 77.56 85 ASP A O 1
ATOM 700 N N . ASN A 1 86 ? 32.675 6.306 -9.739 1.00 86.69 86 ASN A N 1
ATOM 701 C CA . ASN A 1 86 ? 33.063 6.689 -11.094 1.00 86.69 86 ASN A CA 1
ATOM 702 C C . ASN A 1 86 ? 32.125 6.040 -12.148 1.00 86.69 86 ASN A C 1
ATOM 704 O O . ASN A 1 86 ? 31.760 4.864 -12.046 1.00 86.69 86 ASN A O 1
ATOM 708 N N . ILE A 1 87 ? 31.771 6.797 -13.195 1.00 85.50 87 ILE A N 1
ATOM 709 C CA . ILE A 1 87 ? 30.921 6.362 -14.317 1.00 85.50 87 ILE A CA 1
ATOM 710 C C . ILE A 1 87 ? 31.376 5.026 -14.936 1.00 85.50 87 ILE A C 1
ATOM 712 O O . ILE A 1 87 ? 30.544 4.174 -15.237 1.00 85.50 87 ILE A O 1
ATOM 716 N N . TYR A 1 88 ? 32.686 4.795 -15.064 1.00 86.44 88 TYR A N 1
ATOM 717 C CA . TYR A 1 88 ? 33.231 3.576 -15.669 1.00 86.44 88 TYR A CA 1
ATOM 718 C C . TYR A 1 88 ? 33.009 2.340 -14.791 1.00 86.44 88 TYR A C 1
ATOM 720 O O . TYR A 1 88 ? 32.613 1.289 -15.292 1.00 86.44 88 TYR A O 1
ATOM 728 N N . SER A 1 89 ? 33.201 2.469 -13.476 1.00 83.06 89 SER A N 1
ATOM 729 C CA . SER A 1 89 ? 32.919 1.386 -12.526 1.00 83.06 89 SER A CA 1
ATOM 730 C C . SER A 1 89 ? 31.431 1.049 -12.467 1.00 83.06 89 SER A C 1
ATOM 732 O O . SER A 1 89 ? 31.083 -0.126 -12.378 1.00 83.06 89 SER A O 1
ATOM 734 N N . ARG A 1 90 ? 30.554 2.056 -12.581 1.00 84.19 90 ARG A N 1
ATOM 735 C CA . ARG A 1 90 ? 29.097 1.854 -12.635 1.00 84.19 90 ARG A CA 1
ATOM 736 C C . ARG A 1 90 ? 28.691 1.069 -13.880 1.00 84.19 90 ARG A C 1
ATOM 738 O O . ARG A 1 90 ? 27.994 0.066 -13.769 1.00 84.19 90 ARG A O 1
ATOM 745 N N . LEU A 1 91 ? 29.179 1.477 -15.053 1.00 84.56 91 LEU A N 1
ATOM 746 C CA . LEU A 1 91 ? 28.884 0.799 -16.320 1.00 84.56 91 LEU A CA 1
ATOM 747 C C . LEU A 1 91 ? 29.372 -0.655 -16.331 1.00 84.56 91 LEU A C 1
ATOM 749 O O . LEU A 1 91 ? 28.654 -1.536 -16.799 1.00 84.56 91 LEU A O 1
ATOM 753 N N . TRP A 1 92 ? 30.558 -0.916 -15.777 1.00 84.38 92 TRP A N 1
ATOM 754 C CA . TRP A 1 92 ? 31.100 -2.271 -15.674 1.00 84.38 92 TRP A CA 1
ATOM 755 C C . TRP A 1 92 ? 30.229 -3.188 -14.804 1.00 84.38 92 TRP A C 1
ATOM 757 O O . TRP A 1 92 ? 29.860 -4.277 -15.239 1.00 84.38 92 TRP A O 1
ATOM 767 N N . LYS A 1 93 ? 29.846 -2.729 -13.606 1.00 82.31 93 LYS A N 1
ATOM 768 C CA . LYS A 1 93 ? 28.999 -3.487 -12.669 1.00 82.31 93 LYS A CA 1
ATOM 769 C C . LYS A 1 93 ? 27.625 -3.819 -13.262 1.00 82.31 93 LYS A C 1
ATOM 771 O O . LYS A 1 93 ? 27.169 -4.955 -13.160 1.00 82.31 93 LYS A O 1
ATOM 776 N N . ILE A 1 94 ? 27.004 -2.856 -13.950 1.00 84.25 94 ILE A N 1
ATOM 777 C CA . ILE A 1 94 ? 25.729 -3.067 -14.654 1.00 84.25 94 ILE A CA 1
ATOM 778 C C . ILE A 1 94 ? 25.892 -4.120 -15.759 1.00 84.25 94 ILE A C 1
ATOM 780 O O . ILE A 1 94 ? 25.073 -5.029 -15.862 1.00 84.25 94 ILE A O 1
ATOM 784 N N . GLY A 1 95 ? 26.969 -4.042 -16.548 1.00 84.44 95 GLY A N 1
ATOM 785 C CA . GLY A 1 95 ? 27.263 -5.028 -17.591 1.00 84.44 95 GLY A CA 1
ATOM 786 C C . GLY A 1 95 ? 27.411 -6.454 -17.052 1.00 84.44 95 GLY A C 1
ATOM 787 O O . GLY A 1 95 ? 26.896 -7.384 -17.663 1.00 84.44 95 GLY A O 1
ATOM 788 N N . GLN A 1 96 ? 28.039 -6.629 -15.885 1.00 81.50 96 GLN A N 1
ATOM 789 C CA . GLN A 1 96 ? 28.181 -7.943 -15.243 1.00 81.50 96 GLN A CA 1
ATOM 790 C C . GLN A 1 96 ? 26.861 -8.538 -14.740 1.00 81.50 96 GLN A C 1
ATOM 792 O O . GLN A 1 96 ? 26.777 -9.750 -14.594 1.00 81.50 96 GLN A O 1
ATOM 797 N N . LYS A 1 97 ? 25.852 -7.710 -14.448 1.00 76.69 97 LYS A N 1
ATOM 798 C CA . LYS A 1 97 ? 24.532 -8.170 -13.987 1.00 76.69 97 LYS A CA 1
ATOM 799 C C . LYS A 1 97 ? 23.544 -8.446 -15.123 1.00 76.69 97 LYS A C 1
ATOM 801 O O . LYS A 1 97 ? 22.538 -9.107 -14.889 1.00 76.69 97 LYS A O 1
ATOM 806 N N . LEU A 1 98 ? 23.793 -7.899 -16.315 1.00 75.44 98 LEU A N 1
ATOM 807 C CA . LEU A 1 98 ? 22.949 -8.085 -17.503 1.00 75.44 98 LEU A CA 1
ATOM 808 C C . LEU A 1 98 ? 23.377 -9.278 -18.380 1.00 75.44 98 LEU A C 1
ATOM 810 O O . LEU A 1 98 ? 22.597 -9.685 -19.241 1.00 75.44 98 LEU A O 1
ATOM 814 N N . LEU A 1 99 ? 24.597 -9.791 -18.187 1.00 67.06 99 LEU A N 1
ATOM 815 C CA . LEU A 1 99 ? 25.153 -10.996 -18.822 1.00 67.06 99 LEU A CA 1
ATOM 816 C C . LEU A 1 99 ? 24.860 -12.245 -17.985 1.00 67.06 99 LEU A C 1
ATOM 818 O O . LEU A 1 99 ? 24.560 -13.287 -18.607 1.00 67.06 99 LEU A O 1
#

Secondary structure (DSSP, 8-state):
---EEEPPHHHHHHTT--SEEE---GGGTTPPP--HHHHHHH-S--------S-SHHHHHHHHHHHTHHHHHHHHHHHHHHTSSS-HHHHHHHHHHHH-

Organism: Amphimedon queenslandica (NCBI:txid400682)